Protein AF-A0A537WPT4-F1 (afdb_monomer_lite)

Structure (mmCIF, N/CA/C/O backbone):
data_AF-A0A537WPT4-F1
#
_entry.id   AF-A0A537WPT4-F1
#
loop_
_atom_site.group_PDB
_atom_site.id
_atom_site.type_symbol
_atom_site.label_atom_id
_atom_site.label_alt_id
_atom_site.label_comp_id
_atom_site.label_asym_id
_atom_site.label_entity_id
_atom_site.label_seq_id
_atom_site.pdbx_PDB_ins_code
_atom_site.Cartn_x
_atom_site.Cartn_y
_atom_site.Cartn_z
_atom_site.occupancy
_atom_site.B_iso_or_equiv
_atom_site.auth_seq_id
_atom_site.auth_comp_id
_ato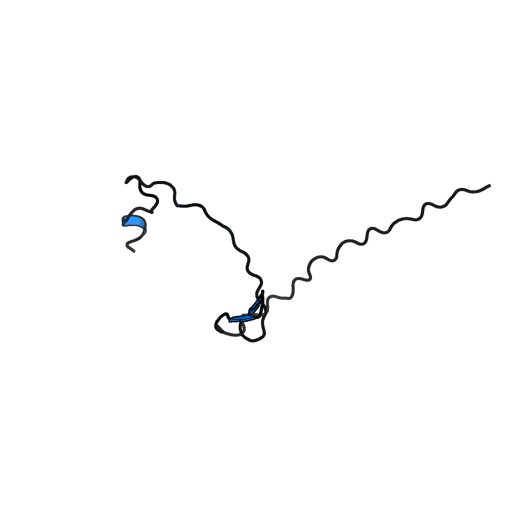m_site.auth_asym_id
_atom_site.auth_atom_id
_atom_site.pdbx_PDB_model_num
ATOM 1 N N . MET A 1 1 ? -15.599 65.119 7.342 1.00 38.53 1 MET A N 1
ATOM 2 C CA . MET A 1 1 ? -15.081 64.499 8.577 1.00 38.53 1 MET A CA 1
ATOM 3 C C . MET A 1 1 ? -15.243 62.986 8.488 1.00 38.53 1 MET A C 1
ATOM 5 O O . MET A 1 1 ? -16.358 62.543 8.279 1.00 38.53 1 MET A O 1
ATOM 9 N N . SER A 1 2 ? -14.119 62.285 8.666 1.00 43.38 2 SER A N 1
ATOM 10 C CA . SER A 1 2 ? -13.874 60.872 9.020 1.00 43.38 2 SER A CA 1
ATOM 11 C C . SER A 1 2 ? -14.400 59.709 8.165 1.00 43.38 2 SER A C 1
ATOM 13 O O . SER A 1 2 ? -15.579 59.590 7.861 1.00 43.38 2 SER A O 1
ATOM 15 N N . ALA A 1 3 ? -13.436 58.839 7.858 1.00 46.75 3 ALA A N 1
ATOM 16 C CA . ALA A 1 3 ? -13.459 57.614 7.077 1.00 46.75 3 ALA A CA 1
ATOM 17 C C . ALA A 1 3 ? -14.287 56.481 7.705 1.00 46.75 3 ALA A C 1
ATOM 19 O O . ALA A 1 3 ? -14.392 56.376 8.926 1.00 46.75 3 ALA A O 1
ATOM 20 N N . ILE A 1 4 ? -14.805 55.604 6.844 1.00 56.97 4 ILE A N 1
ATOM 21 C CA . ILE A 1 4 ? -15.240 54.259 7.224 1.00 56.97 4 ILE A CA 1
ATOM 22 C C . ILE A 1 4 ? -14.002 53.425 7.582 1.00 56.97 4 ILE A C 1
ATOM 24 O O . ILE A 1 4 ? -13.068 53.305 6.791 1.00 56.97 4 ILE A O 1
ATOM 28 N N . ASP A 1 5 ? -13.992 52.933 8.815 1.00 48.25 5 ASP A N 1
ATOM 29 C CA . ASP A 1 5 ? -12.945 52.109 9.409 1.00 48.25 5 ASP A CA 1
ATOM 30 C C . ASP A 1 5 ? -12.935 50.722 8.748 1.00 48.25 5 ASP A C 1
ATOM 32 O O . ASP A 1 5 ? -13.963 50.042 8.663 1.00 48.25 5 ASP A O 1
ATOM 36 N N . SER A 1 6 ? -11.774 50.338 8.218 1.00 46.56 6 SER A N 1
ATOM 37 C CA . SER A 1 6 ? -11.523 49.023 7.636 1.00 46.56 6 SER A CA 1
ATOM 38 C C . SER A 1 6 ? -11.563 47.967 8.736 1.00 46.56 6 SER A C 1
ATOM 40 O O . SER A 1 6 ? -10.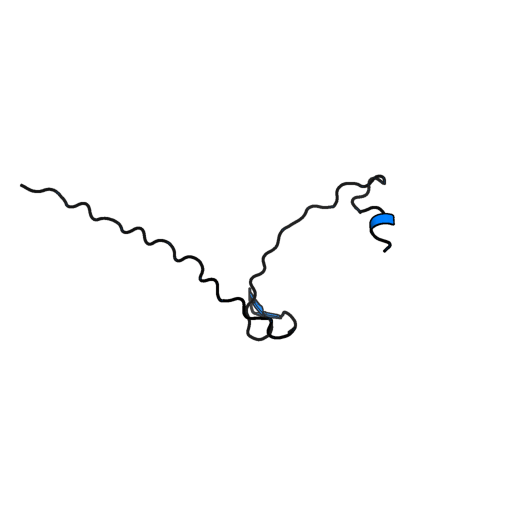552 47.695 9.383 1.00 46.56 6 SER A O 1
ATOM 42 N N . SER A 1 7 ? -12.715 47.320 8.910 1.00 54.69 7 SER A N 1
ATOM 43 C CA . SER A 1 7 ? -12.841 46.144 9.765 1.00 54.69 7 SER A CA 1
ATOM 44 C C . SER A 1 7 ? -11.929 45.028 9.243 1.00 54.69 7 SER A C 1
ATOM 46 O O . SER A 1 7 ? -12.225 44.366 8.245 1.00 54.69 7 SER A O 1
ATOM 48 N N . SER A 1 8 ? -10.794 44.857 9.916 1.00 48.88 8 SER A N 1
ATOM 49 C CA . SER A 1 8 ? -9.826 43.786 9.705 1.00 48.88 8 SER A CA 1
ATOM 50 C C . SER A 1 8 ? -10.498 42.433 9.936 1.00 48.88 8 SER A C 1
ATOM 52 O O . SER A 1 8 ? -10.879 42.097 11.059 1.00 48.88 8 SER A O 1
ATOM 54 N N . VAL A 1 9 ? -10.666 41.651 8.870 1.00 51.34 9 VAL A N 1
ATOM 55 C CA . VAL A 1 9 ? -11.045 40.242 8.986 1.00 51.34 9 VAL A CA 1
ATOM 56 C C . VAL A 1 9 ? -9.805 39.503 9.471 1.00 51.34 9 VAL A C 1
ATOM 58 O O . VAL A 1 9 ? -8.868 39.268 8.708 1.00 51.34 9 VAL A O 1
ATOM 61 N N . ALA A 1 10 ? -9.787 39.172 10.761 1.00 49.44 10 ALA A N 1
ATOM 62 C CA . ALA A 1 10 ? -8.809 38.254 11.312 1.00 49.44 10 ALA A CA 1
ATOM 63 C C . ALA A 1 10 ? -8.931 36.928 10.552 1.00 49.44 10 ALA A C 1
ATOM 65 O O . ALA A 1 10 ? -9.955 36.249 10.620 1.00 49.44 10 ALA A O 1
ATOM 66 N N . LEU A 1 11 ? -7.895 36.586 9.789 1.00 48.47 11 LEU A N 1
ATOM 67 C CA . LEU A 1 11 ? -7.746 35.266 9.200 1.00 48.47 11 LEU A CA 1
ATOM 68 C C . LEU A 1 11 ? -7.598 34.281 10.364 1.00 48.47 11 LEU A C 1
ATOM 70 O O . LEU A 1 11 ? -6.505 34.122 10.911 1.00 48.47 11 LEU A O 1
ATOM 74 N N . GLU A 1 12 ? -8.696 33.650 10.781 1.00 49.56 12 GLU A N 1
ATOM 75 C CA . GLU A 1 12 ? -8.624 32.462 11.622 1.00 49.56 12 GLU A CA 1
ATOM 76 C C . GLU A 1 12 ? -7.775 31.438 10.870 1.00 49.56 12 GLU A C 1
ATOM 78 O O . GLU A 1 12 ? -8.170 30.860 9.857 1.00 49.56 12 GLU A O 1
ATOM 83 N N . THR A 1 13 ? -6.541 31.284 11.339 1.00 55.66 13 THR A N 1
ATOM 84 C CA . THR A 1 13 ? -5.617 30.278 10.835 1.00 55.66 13 THR A CA 1
ATOM 85 C C . THR A 1 13 ? -6.252 28.929 11.166 1.00 55.66 13 THR A C 1
ATOM 87 O O . THR A 1 13 ? -6.508 28.684 12.349 1.00 55.66 13 THR A O 1
ATOM 90 N N . PRO A 1 14 ? -6.558 28.060 10.182 1.00 53.59 14 PRO A N 1
ATOM 91 C CA . PRO A 1 14 ? -7.148 26.767 10.482 1.00 53.59 14 PRO A CA 1
ATOM 92 C C . PRO A 1 14 ? -6.212 26.039 11.440 1.00 53.59 14 PRO A C 1
ATOM 94 O O . PRO A 1 14 ? -5.014 25.917 11.178 1.00 53.59 14 PRO A O 1
ATOM 97 N N . ALA A 1 15 ? -6.759 25.614 12.579 1.00 57.00 15 ALA A N 1
ATOM 98 C CA . ALA A 1 15 ? -6.006 24.895 13.588 1.00 57.00 15 ALA A CA 1
ATOM 99 C C . ALA A 1 15 ? -5.300 23.707 12.925 1.00 57.00 15 ALA A C 1
ATOM 101 O O . ALA A 1 15 ? -5.948 22.796 12.401 1.00 57.00 15 ALA A O 1
ATOM 102 N N . SER A 1 16 ? -3.966 23.737 12.932 1.00 57.59 16 SER A N 1
ATOM 103 C CA . SER A 1 16 ? -3.137 22.615 12.508 1.00 57.59 16 SER A CA 1
ATOM 104 C C . SER A 1 16 ? -3.643 21.344 13.196 1.00 57.59 16 SER A C 1
ATOM 106 O O . SER A 1 16 ? -3.947 21.396 14.395 1.00 57.59 16 SER A O 1
ATOM 108 N N . PRO A 1 17 ? -3.759 20.206 12.486 1.00 66.62 17 PRO A N 1
ATOM 109 C CA . PRO A 1 17 ? -4.250 18.978 13.088 1.00 66.62 17 PRO A CA 1
ATOM 110 C C . PRO A 1 17 ? -3.380 18.673 14.303 1.00 66.62 17 PRO A C 1
ATOM 112 O O . PRO A 1 17 ? -2.163 18.531 14.187 1.00 66.62 17 PRO A O 1
ATOM 115 N N . ARG A 1 18 ? -4.004 18.644 15.483 1.00 6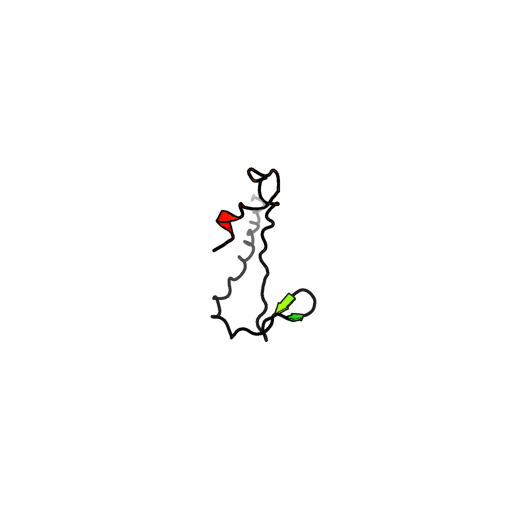5.75 18 ARG A N 1
ATOM 116 C CA . ARG A 1 18 ? -3.326 18.373 16.748 1.00 65.75 18 ARG A CA 1
ATOM 117 C C . ARG A 1 18 ? -2.704 16.983 16.641 1.00 65.75 18 ARG A C 1
ATOM 119 O O . ARG A 1 18 ? -3.414 15.982 16.720 1.00 65.75 18 ARG A O 1
ATOM 126 N N . VAL A 1 19 ? -1.395 16.927 16.405 1.00 63.12 19 VAL A N 1
ATOM 127 C CA . VAL A 1 19 ? -0.636 15.678 16.410 1.00 63.12 19 VAL A CA 1
ATOM 128 C C . VAL A 1 19 ? -0.621 15.220 17.861 1.00 63.12 19 VAL A C 1
ATOM 130 O O . VAL A 1 19 ? 0.065 15.801 18.700 1.00 63.12 19 VAL A O 1
ATOM 133 N N . LEU A 1 20 ? -1.478 14.252 18.184 1.00 66.12 20 LEU A N 1
ATOM 134 C CA . LEU A 1 20 ? -1.421 13.582 19.476 1.00 66.12 20 LEU A CA 1
ATOM 135 C C . LEU A 1 20 ? -0.037 12.928 19.597 1.00 66.12 20 LEU A C 1
ATOM 137 O O . LEU A 1 20 ? 0.455 12.403 18.594 1.00 66.12 20 LEU A O 1
ATOM 141 N N . PRO A 1 21 ? 0.602 12.985 20.779 1.00 61.81 21 PRO A N 1
ATOM 142 C CA . PRO A 1 21 ? 1.875 12.315 20.987 1.00 61.81 21 PRO A CA 1
ATOM 143 C C . PRO A 1 21 ? 1.726 10.840 20.620 1.00 61.81 21 PRO A C 1
ATOM 145 O O . PRO A 1 21 ? 0.710 10.217 20.946 1.00 61.81 21 PRO A O 1
ATOM 148 N N . ASP A 1 22 ? 2.733 10.330 19.914 1.00 62.34 22 ASP A N 1
ATOM 149 C CA . ASP A 1 22 ? 2.849 8.937 19.502 1.00 62.34 22 ASP A CA 1
ATOM 150 C C . ASP A 1 22 ? 2.789 8.061 20.757 1.00 62.34 22 ASP A C 1
ATOM 152 O O . ASP A 1 22 ? 3.753 7.931 21.513 1.00 62.34 22 ASP A O 1
ATOM 156 N N . SER A 1 23 ? 1.589 7.576 21.072 1.00 60.47 23 SER A N 1
ATOM 157 C CA . SER A 1 23 ? 1.393 6.670 22.190 1.00 60.47 23 SER A CA 1
ATOM 158 C C . SER A 1 23 ? 2.030 5.359 21.765 1.00 60.47 23 SER A C 1
ATOM 160 O O . SER A 1 23 ? 1.517 4.697 20.863 1.00 60.47 23 SER A O 1
ATOM 162 N N . ALA A 1 24 ? 3.167 5.037 22.391 1.00 56.41 24 ALA A N 1
ATOM 163 C CA . ALA A 1 24 ? 3.882 3.772 22.243 1.00 56.41 24 ALA A CA 1
ATOM 164 C C . ALA A 1 24 ? 2.891 2.596 22.150 1.00 56.41 24 ALA A C 1
ATOM 166 O O . ALA A 1 24 ? 1.852 2.638 22.817 1.00 56.41 24 ALA A O 1
ATOM 167 N N . PRO A 1 25 ? 3.172 1.565 21.333 1.00 56.28 25 PRO A N 1
ATOM 168 C CA . PRO A 1 25 ? 2.158 0.608 20.920 1.00 56.28 25 PRO A CA 1
ATOM 169 C C . PRO A 1 25 ? 1.593 -0.121 22.142 1.00 56.28 25 PRO A C 1
ATOM 171 O O . PRO A 1 25 ? 2.229 -1.009 22.709 1.00 56.28 25 PRO A O 1
ATOM 174 N N . ALA A 1 26 ? 0.374 0.257 22.543 1.00 56.94 26 ALA A N 1
ATOM 175 C CA . ALA A 1 26 ? -0.485 -0.612 23.328 1.00 56.94 26 ALA A CA 1
ATOM 176 C C . ALA A 1 26 ? -0.601 -1.908 22.519 1.00 56.94 26 ALA A C 1
ATOM 178 O O . ALA A 1 26 ? -0.933 -1.853 21.334 1.00 56.94 26 ALA A O 1
ATOM 179 N N . GLY A 1 27 ? -0.183 -3.017 23.134 1.00 57.62 27 GLY A N 1
ATOM 180 C CA . GLY A 1 27 ? 0.249 -4.237 22.455 1.00 57.62 27 GLY A CA 1
ATOM 181 C C . GLY A 1 27 ? -0.665 -4.725 21.335 1.00 57.62 27 GLY A C 1
ATOM 182 O O . GLY A 1 27 ? -1.857 -4.447 21.355 1.00 57.62 27 GLY A O 1
ATOM 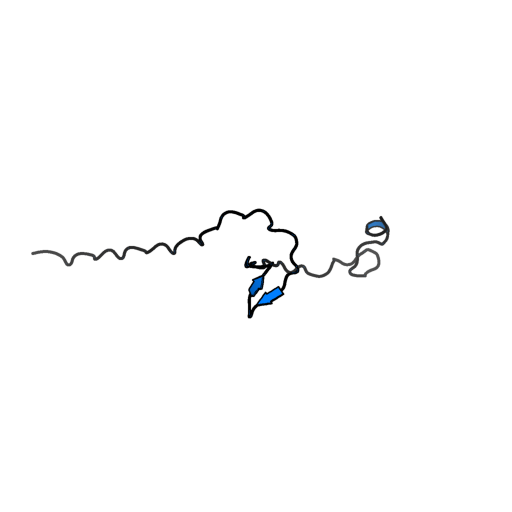183 N N . ASN A 1 28 ? -0.046 -5.461 20.404 1.00 63.22 28 ASN A N 1
ATOM 184 C CA . ASN A 1 28 ? -0.487 -6.068 19.135 1.00 63.22 28 ASN A CA 1
ATOM 185 C C . ASN A 1 28 ? -1.934 -6.608 19.062 1.00 63.22 28 ASN A C 1
ATOM 187 O O . ASN A 1 28 ? -2.165 -7.751 18.667 1.00 63.22 28 ASN A O 1
ATOM 191 N N . GLY A 1 29 ? -2.925 -5.808 19.432 1.00 73.06 29 GLY A N 1
ATOM 192 C CA . GLY A 1 29 ? -4.326 -6.137 19.294 1.00 73.06 29 GLY A CA 1
ATOM 193 C C . GLY A 1 29 ? -4.656 -6.260 17.818 1.00 73.06 29 GLY A C 1
ATOM 194 O O . GLY A 1 29 ? -4.206 -5.460 16.997 1.00 73.06 29 GLY A O 1
ATOM 195 N N . GLU A 1 30 ? -5.442 -7.275 17.484 1.00 89.56 30 GLU A N 1
ATOM 196 C CA . GLU A 1 30 ? -5.948 -7.446 16.131 1.00 89.56 30 GLU A CA 1
ATOM 197 C C . GLU A 1 30 ? -6.696 -6.178 15.694 1.00 89.56 30 GLU A C 1
ATOM 199 O O . GLU A 1 30 ? -7.544 -5.659 16.428 1.00 89.56 30 GLU A O 1
ATOM 204 N N . ILE A 1 31 ? -6.383 -5.678 14.497 1.00 93.06 31 ILE A N 1
ATOM 205 C CA . ILE A 1 31 ? -7.080 -4.526 13.931 1.00 93.06 31 ILE A CA 1
ATOM 206 C C . ILE A 1 31 ? -8.527 -4.925 13.636 1.00 93.06 31 ILE A C 1
ATOM 208 O O . ILE A 1 31 ? -8.796 -5.827 12.844 1.00 93.06 31 ILE A O 1
ATOM 212 N N . ARG A 1 32 ? -9.472 -4.220 14.257 1.00 94.31 32 ARG A N 1
ATOM 213 C CA . ARG A 1 32 ? -10.914 -4.385 14.043 1.00 94.31 32 ARG A CA 1
ATOM 214 C C . ARG A 1 32 ? -11.499 -3.153 13.363 1.00 94.31 32 ARG A C 1
ATOM 216 O O . ARG A 1 32 ? -11.061 -2.025 13.595 1.00 94.31 32 ARG A O 1
ATOM 223 N N . VAL A 1 33 ? -12.533 -3.369 12.556 1.00 95.44 33 VAL A N 1
ATOM 224 C CA . VAL A 1 33 ? -13.324 -2.292 11.952 1.00 95.44 33 VAL A CA 1
ATOM 225 C C . VAL A 1 33 ? -14.433 -1.877 12.918 1.00 95.44 33 VAL A C 1
ATOM 227 O O . VAL A 1 33 ? -15.191 -2.718 13.395 1.00 95.44 33 VAL A O 1
ATOM 230 N N . GLN A 1 34 ? -14.552 -0.575 13.176 1.00 94.25 34 GLN A N 1
ATOM 231 C CA . GLN A 1 34 ? -15.692 0.029 13.869 1.00 94.25 34 GLN A CA 1
ATOM 232 C C . GLN A 1 34 ? -16.262 1.148 12.991 1.00 94.25 34 GLN A C 1
ATOM 234 O O . GLN A 1 34 ? -15.721 2.257 12.913 1.00 94.25 34 GLN A O 1
ATOM 239 N N . GLY A 1 35 ? -17.339 0.839 12.265 1.00 93.75 35 GLY A N 1
ATOM 240 C CA . GLY A 1 35 ? -17.887 1.729 11.241 1.00 93.75 35 GLY A CA 1
ATOM 241 C C . GLY A 1 35 ? -16.867 1.991 10.129 1.00 93.75 35 GLY A C 1
ATOM 242 O O . GLY A 1 35 ? -16.494 1.076 9.406 1.00 93.75 35 GLY A O 1
ATOM 243 N N . LYS A 1 36 ? -16.402 3.241 10.003 1.00 92.88 36 LYS A N 1
ATOM 244 C CA . LYS A 1 36 ? -15.422 3.666 8.980 1.00 92.88 36 LYS A CA 1
ATOM 245 C C . LYS A 1 36 ? -13.981 3.791 9.486 1.00 92.88 36 LYS A C 1
ATOM 247 O O . LYS A 1 36 ? -13.136 4.350 8.792 1.00 92.88 36 LYS A O 1
ATOM 252 N N . PHE A 1 37 ? -13.714 3.365 10.718 1.00 94.69 37 PHE A N 1
ATOM 253 C CA . PHE A 1 37 ? -12.416 3.538 11.365 1.00 94.69 37 PHE A CA 1
ATOM 254 C C . PHE A 1 37 ? -11.833 2.197 11.812 1.00 94.69 37 PHE A C 1
ATOM 256 O O . PHE A 1 37 ? -12.569 1.253 12.102 1.00 94.69 37 PHE A O 1
ATOM 263 N N . PHE A 1 38 ? -10.504 2.145 11.893 1.00 94.88 38 PHE A N 1
ATOM 264 C CA . PHE A 1 38 ? -9.749 0.985 12.355 1.00 94.88 38 PHE A CA 1
ATOM 265 C C . PHE A 1 38 ? -9.306 1.186 13.797 1.00 94.88 38 PHE A C 1
ATOM 267 O O . PHE A 1 38 ? -8.861 2.279 14.158 1.00 94.88 38 PHE A O 1
ATOM 274 N N . PHE A 1 39 ? -9.409 0.135 14.603 1.00 93.94 39 PHE A N 1
ATOM 275 C CA . PHE A 1 39 ? -9.045 0.165 16.012 1.00 93.94 39 PHE A CA 1
ATOM 276 C C . PHE A 1 39 ? -8.191 -1.036 16.409 1.00 93.94 39 PHE A C 1
ATOM 278 O O . PHE A 1 39 ? -8.495 -2.160 16.014 1.00 93.94 39 PHE A O 1
ATOM 285 N N . ALA A 1 40 ? -7.183 -0.792 17.247 1.00 93.06 40 ALA A N 1
ATOM 286 C CA . ALA A 1 40 ? -6.543 -1.804 18.083 1.00 93.06 40 ALA A CA 1
ATOM 287 C C . ALA A 1 40 ? -6.961 -1.526 19.535 1.00 93.06 40 ALA A C 1
ATOM 289 O O . ALA A 1 40 ? -6.573 -0.514 20.126 1.00 93.06 40 ALA A O 1
ATOM 290 N N . GLY A 1 41 ? -7.839 -2.364 20.092 1.00 89.38 41 GLY A N 1
ATOM 291 C CA . GLY A 1 41 ? -8.498 -2.070 21.369 1.00 89.38 41 GLY A CA 1
ATOM 292 C C . GLY A 1 41 ? -9.311 -0.769 21.300 1.00 89.38 41 GLY A C 1
ATOM 293 O O . GLY A 1 41 ? -10.233 -0.648 20.494 1.00 89.38 41 GLY A O 1
ATOM 294 N N . ASN A 1 42 ? -8.954 0.214 22.129 1.00 89.38 42 ASN A N 1
ATOM 295 C CA . ASN A 1 42 ? -9.593 1.536 22.181 1.00 89.38 42 ASN A CA 1
ATOM 296 C C . ASN A 1 42 ? -8.837 2.609 21.378 1.00 89.38 42 ASN A C 1
ATOM 298 O O . ASN A 1 42 ? -9.270 3.762 21.328 1.00 89.38 42 ASN A O 1
ATOM 302 N N . THR A 1 43 ? -7.725 2.244 20.738 1.00 90.38 43 THR A N 1
ATOM 303 C CA . THR A 1 43 ? -6.894 3.172 19.971 1.00 90.38 43 THR A CA 1
ATOM 304 C C . THR A 1 43 ? -7.352 3.212 18.524 1.00 90.38 43 THR A C 1
ATOM 306 O O . THR A 1 43 ? -7.350 2.196 17.833 1.00 90.38 43 THR A O 1
ATOM 309 N N . LYS A 1 44 ? -7.733 4.402 18.053 1.00 92.81 44 LYS A N 1
ATOM 310 C CA . LYS A 1 44 ? -8.107 4.647 16.659 1.00 92.81 44 LYS A CA 1
ATOM 311 C C . LYS A 1 44 ? -6.866 4.848 15.791 1.00 92.81 44 LYS A C 1
ATOM 313 O O . LYS A 1 44 ? -6.046 5.713 16.086 1.00 92.81 44 LYS A O 1
ATOM 318 N N . HIS A 1 45 ? -6.800 4.150 14.663 1.00 92.00 45 HIS A N 1
ATOM 319 C CA . HIS A 1 45 ? -5.730 4.285 13.677 1.00 92.00 45 HIS A CA 1
ATOM 320 C C . HIS A 1 45 ? -6.204 5.011 12.414 1.00 92.00 45 HIS A C 1
ATOM 322 O O . HIS A 1 45 ? -7.296 4.765 11.893 1.00 92.00 45 HIS A O 1
ATOM 328 N N . PHE A 1 46 ? -5.349 5.896 11.900 1.00 91.12 46 PHE A N 1
ATOM 329 C CA . PHE A 1 46 ? -5.514 6.538 10.599 1.00 91.12 46 PHE A CA 1
ATOM 330 C C . PHE A 1 46 ? -4.606 5.846 9.586 1.00 91.12 46 PHE A C 1
ATOM 332 O O . PHE A 1 46 ? -3.384 5.888 9.716 1.00 91.12 46 PHE A O 1
ATOM 339 N N . VAL A 1 47 ? -5.204 5.217 8.577 1.00 90.31 47 VAL A N 1
ATOM 340 C CA . VAL A 1 47 ? -4.453 4.534 7.521 1.00 90.31 47 VAL A CA 1
ATOM 341 C C . VAL A 1 47 ? -3.911 5.570 6.541 1.00 90.31 47 VAL A C 1
ATOM 343 O O . VAL A 1 47 ? -4.666 6.374 5.996 1.00 90.31 47 VAL A O 1
ATOM 346 N N . LYS A 1 48 ? -2.599 5.539 6.312 1.00 91.31 48 LYS A N 1
ATOM 347 C CA . LYS A 1 48 ? -1.926 6.275 5.239 1.00 91.31 48 LYS A CA 1
ATOM 348 C C . LYS A 1 48 ? -1.410 5.243 4.247 1.00 91.31 48 LYS A C 1
ATOM 350 O O . LYS A 1 48 ? -0.578 4.419 4.610 1.00 91.31 48 LYS A O 1
ATOM 355 N N . GLY A 1 49 ? -1.942 5.261 3.031 1.00 88.62 49 GLY A N 1
ATOM 356 C CA . GLY A 1 49 ? -1.542 4.350 1.965 1.00 88.62 49 GLY A CA 1
ATOM 357 C C . GLY A 1 49 ? -0.904 5.111 0.814 1.00 88.62 49 GLY A C 1
ATOM 358 O O . GLY A 1 49 ? -1.344 6.208 0.475 1.00 88.62 49 GLY A O 1
ATOM 359 N N . VAL A 1 50 ? 0.110 4.508 0.203 1.00 93.31 50 VAL A N 1
ATOM 360 C CA . VAL A 1 50 ? 0.571 4.864 -1.141 1.00 93.31 50 VAL A CA 1
ATOM 361 C C . VAL A 1 50 ? 0.198 3.722 -2.074 1.00 93.31 50 VAL A C 1
ATOM 363 O O . VAL A 1 50 ? 0.241 2.558 -1.680 1.00 93.31 50 VAL A O 1
ATOM 366 N N . THR A 1 51 ? -0.194 4.049 -3.302 1.00 89.38 51 THR A N 1
ATOM 367 C CA . THR A 1 51 ? -0.358 3.035 -4.348 1.00 89.38 51 THR A CA 1
ATOM 368 C C . THR A 1 51 ? 0.936 2.976 -5.138 1.00 89.38 51 THR A C 1
ATOM 370 O O . THR A 1 51 ? 1.394 4.008 -5.625 1.00 89.38 51 THR A O 1
ATOM 373 N N . TYR A 1 52 ? 1.518 1.788 -5.260 1.00 84.69 52 TYR A N 1
ATOM 374 C CA . TYR A 1 52 ? 2.578 1.539 -6.227 1.00 84.69 52 TYR A CA 1
ATOM 375 C C . TYR A 1 52 ? 1.987 0.812 -7.439 1.00 84.69 52 TYR A C 1
ATOM 377 O O . TYR A 1 52 ? 1.041 0.033 -7.311 1.00 84.69 52 TYR A O 1
ATOM 385 N N . GLY A 1 53 ? 2.503 1.131 -8.625 1.00 86.12 53 GLY A N 1
ATOM 386 C CA . GLY A 1 53 ? 2.198 0.383 -9.844 1.00 86.12 53 GLY A CA 1
ATOM 387 C C . GLY A 1 53 ? 2.908 -0.975 -9.855 1.00 86.12 53 GLY A C 1
ATOM 388 O O . GLY A 1 53 ? 3.748 -1.226 -8.994 1.00 86.12 53 GLY A O 1
ATOM 389 N N . PRO A 1 54 ? 2.607 -1.856 -10.821 1.00 85.38 54 PRO A N 1
ATOM 390 C CA . PRO A 1 54 ? 3.311 -3.130 -10.954 1.00 85.38 54 PRO A CA 1
ATOM 391 C C . PRO A 1 54 ? 4.823 -2.924 -11.127 1.00 85.38 54 PRO A C 1
ATOM 393 O O . PRO A 1 54 ? 5.272 -1.853 -11.546 1.00 85.38 54 PRO A O 1
ATOM 396 N N . PHE A 1 55 ? 5.612 -3.964 -10.838 1.00 88.62 55 PHE A N 1
ATOM 397 C CA . PHE A 1 55 ? 7.040 -3.941 -11.146 1.00 88.62 55 PHE A CA 1
ATOM 398 C C . PHE A 1 55 ? 7.257 -3.683 -12.644 1.00 88.62 55 PHE A C 1
ATOM 400 O O . PHE A 1 55 ? 6.456 -4.095 -13.491 1.00 88.62 55 PHE A O 1
ATOM 407 N N . GLY A 1 56 ? 8.357 -3.005 -12.976 1.00 90.38 56 GLY A N 1
ATOM 408 C CA . GLY A 1 56 ? 8.823 -2.958 -14.359 1.00 90.38 56 GLY A CA 1
ATOM 409 C C . GLY A 1 56 ? 9.060 -4.379 -14.894 1.00 90.38 56 GLY A C 1
ATOM 410 O O . GLY A 1 56 ? 9.326 -5.284 -14.098 1.00 90.38 56 GLY A O 1
ATOM 411 N N . PRO A 1 57 ? 8.940 -4.605 -16.214 1.00 93.12 57 PRO A N 1
ATOM 412 C CA . PRO A 1 57 ? 9.228 -5.912 -16.786 1.00 93.12 57 PRO A CA 1
ATOM 413 C C . PRO A 1 57 ? 10.692 -6.293 -16.527 1.00 93.12 57 PRO A C 1
ATOM 415 O O . PRO A 1 57 ? 11.597 -5.495 -16.777 1.00 93.12 57 PRO A O 1
ATOM 418 N N . GLY A 1 58 ? 10.907 -7.510 -16.029 1.00 90.50 58 GLY A N 1
ATOM 419 C CA . GLY A 1 58 ? 12.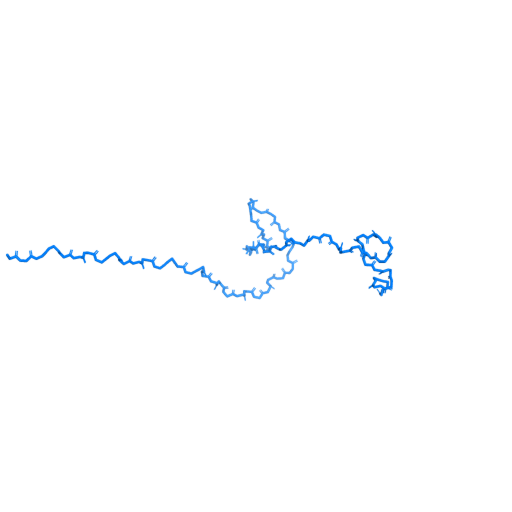230 -8.120 -15.916 1.00 90.50 58 GLY A CA 1
ATOM 420 C C . GLY A 1 58 ? 12.775 -8.563 -17.276 1.00 90.50 58 GLY A C 1
ATOM 421 O O . GLY A 1 58 ? 12.106 -8.435 -18.306 1.00 90.50 58 GLY A O 1
ATOM 422 N N . SER A 1 59 ? 13.976 -9.145 -17.289 1.00 93.06 59 SER A N 1
ATOM 423 C CA . SER A 1 59 ? 14.607 -9.649 -18.524 1.00 93.06 59 SER A CA 1
ATOM 424 C C . SER A 1 59 ? 13.770 -10.729 -19.231 1.00 93.06 59 SER A C 1
ATOM 426 O O . SER A 1 59 ? 13.804 -10.862 -20.453 1.00 93.06 59 SER A O 1
ATOM 428 N N . HIS A 1 60 ? 12.933 -11.430 -18.468 1.00 92.25 60 HIS A N 1
ATOM 429 C CA . HIS A 1 60 ? 11.981 -12.445 -18.916 1.00 92.25 60 HIS A CA 1
ATOM 430 C C . HIS A 1 60 ? 10.658 -11.871 -19.458 1.00 92.25 60 HIS A C 1
ATOM 432 O O . HIS A 1 60 ? 9.738 -12.624 -19.769 1.00 92.25 60 HIS A O 1
ATOM 438 N N . GLY A 1 61 ? 10.514 -10.543 -19.511 1.00 92.62 61 GLY A N 1
ATOM 439 C CA . GLY A 1 61 ? 9.309 -9.853 -19.985 1.00 92.62 61 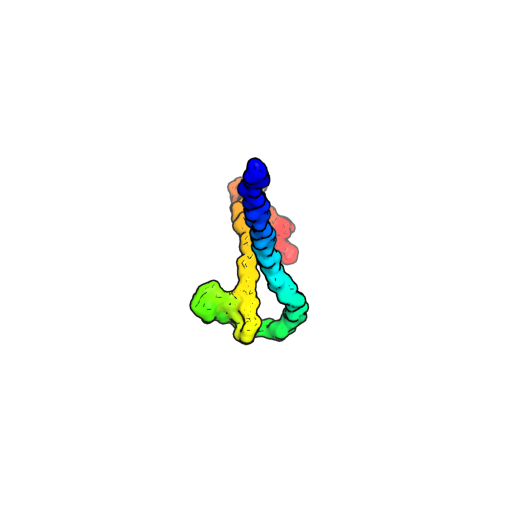GLY A CA 1
ATOM 440 C C . GLY A 1 61 ? 8.125 -9.847 -19.007 1.00 92.62 61 GLY A C 1
ATOM 441 O O . GLY A 1 61 ? 7.093 -9.250 -19.309 1.00 92.62 61 GLY A O 1
ATOM 442 N N . ALA A 1 62 ? 8.255 -10.475 -17.835 1.00 92.00 62 ALA A N 1
ATOM 443 C CA . ALA A 1 62 ? 7.224 -10.510 -16.797 1.00 92.00 62 ALA A CA 1
ATOM 444 C C . ALA A 1 62 ? 7.388 -9.370 -15.776 1.00 92.00 62 ALA A C 1
ATOM 446 O O . ALA A 1 62 ? 8.504 -8.948 -15.486 1.00 92.00 62 ALA A O 1
ATOM 447 N N . GLN A 1 63 ? 6.283 -8.904 -15.182 1.00 94.06 63 GLN A N 1
ATOM 448 C CA . GLN A 1 63 ? 6.267 -7.868 -14.131 1.00 94.06 63 GLN A CA 1
ATOM 449 C C . GLN A 1 63 ? 6.544 -8.447 -12.735 1.00 94.06 63 GLN A C 1
ATOM 451 O O . GLN A 1 63 ? 5.806 -8.203 -11.780 1.00 94.06 63 GLN A O 1
ATOM 456 N N . PHE A 1 64 ? 7.606 -9.238 -12.626 1.00 90.06 64 PHE A N 1
ATOM 457 C CA . PHE A 1 64 ? 8.105 -9.764 -11.363 1.00 90.06 64 PHE A CA 1
ATOM 458 C C . PHE A 1 64 ? 9.629 -9.613 -11.311 1.00 90.06 64 PHE A C 1
ATOM 460 O O . PHE A 1 64 ? 10.269 -9.612 -12.366 1.00 90.06 64 PHE A O 1
ATOM 467 N N . PRO A 1 65 ? 10.212 -9.475 -10.108 1.00 89.19 65 PRO A N 1
ATOM 468 C CA . PRO A 1 65 ? 11.659 -9.502 -9.935 1.00 89.19 65 PRO A CA 1
ATOM 469 C C . PRO A 1 65 ? 12.268 -10.823 -10.417 1.00 89.19 65 PRO A C 1
ATOM 471 O O . PRO A 1 65 ? 11.577 -11.840 -10.511 1.00 89.19 65 PRO A O 1
ATOM 474 N N . GLU A 1 66 ? 13.578 -10.818 -10.663 1.00 92.56 66 GLU A N 1
ATOM 475 C CA . GLU A 1 66 ? 14.299 -12.032 -11.042 1.00 92.56 66 GLU A CA 1
ATOM 476 C C . GLU A 1 66 ? 14.265 -13.077 -9.926 1.00 92.56 66 GLU A C 1
ATOM 478 O O . GLU A 1 66 ? 14.277 -12.734 -8.743 1.00 92.56 66 GLU A O 1
ATOM 483 N N . VAL A 1 67 ? 14.254 -14.365 -10.286 1.00 89.88 67 VAL A N 1
ATOM 484 C CA . VAL A 1 67 ? 14.203 -15.463 -9.299 1.00 89.88 67 VAL A CA 1
ATOM 485 C C . VAL A 1 67 ? 15.360 -15.351 -8.304 1.00 89.88 67 VAL A C 1
ATOM 487 O O . VAL A 1 67 ? 15.157 -15.493 -7.101 1.00 89.88 67 VAL A O 1
ATOM 490 N N . GLU A 1 68 ? 16.547 -14.993 -8.796 1.00 91.31 68 GLU A N 1
ATOM 491 C CA . GLU A 1 68 ? 17.742 -14.740 -7.984 1.00 91.31 68 GLU A CA 1
ATOM 492 C C . GLU A 1 68 ? 17.544 -13.613 -6.957 1.00 91.31 68 GLU A C 1
ATOM 494 O O . GLU A 1 68 ? 18.141 -13.646 -5.889 1.00 91.31 68 GLU A O 1
ATOM 499 N N . THR A 1 69 ? 16.679 -12.632 -7.242 1.00 88.94 69 THR A N 1
ATOM 500 C CA . THR A 1 69 ? 16.375 -11.524 -6.318 1.00 88.94 69 THR A CA 1
ATOM 501 C C . THR A 1 69 ? 15.495 -11.972 -5.145 1.00 88.94 69 THR A C 1
ATOM 503 O O . THR A 1 69 ? 15.565 -11.374 -4.074 1.00 88.94 69 THR A O 1
ATOM 506 N N . VAL A 1 70 ? 14.651 -12.996 -5.329 1.00 88.81 70 VAL A N 1
ATOM 507 C CA . VAL A 1 70 ? 13.631 -13.404 -4.339 1.00 88.81 70 VAL A CA 1
ATOM 508 C C . VAL A 1 70 ? 14.020 -14.667 -3.563 1.00 88.81 70 VAL A C 1
ATOM 510 O O . VAL A 1 70 ? 13.547 -14.852 -2.448 1.00 88.81 70 VAL A O 1
ATOM 513 N N . ALA A 1 71 ? 14.871 -15.536 -4.114 1.00 83.25 71 ALA A N 1
ATOM 514 C CA . ALA A 1 71 ? 15.154 -16.877 -3.582 1.00 83.25 71 ALA A CA 1
ATOM 515 C C . ALA A 1 71 ? 16.080 -16.941 -2.338 1.00 83.25 71 ALA A C 1
ATOM 517 O O . ALA A 1 71 ? 16.753 -17.954 -2.140 1.00 83.25 71 ALA A O 1
ATOM 518 N N . HIS A 1 72 ? 16.124 -15.888 -1.515 1.00 62.72 72 HIS A N 1
ATOM 519 C CA . HIS A 1 72 ? 16.931 -15.818 -0.287 1.00 62.72 72 HIS A CA 1
ATOM 520 C C . HIS A 1 72 ? 16.217 -16.356 0.957 1.00 62.72 72 HIS A C 1
ATOM 522 O O . HIS A 1 72 ? 14.996 -16.121 1.102 1.00 62.72 72 HIS A O 1
#

Radius of gyration: 25.96 Å; chains: 1; bounding box: 36×81×43 Å

Sequence (72 aa):
MSAIDSSSVALETPASPRVLPDSAPAGNGEIRVQGKFFFAGNTKHFVKGVTYGPFGPGSHGAQFPEVETVAH

Secondary structure (DSSP, 8-state):
--PPP-----------------------PPPEEETTEEEETTEEE-----PPPPPPP-TTSSSS--HHHH--

Foldseek 3Di:
DDDDDPPDDPPPDPPDPPPDPPDDDPDDADWDDDPPFTDRVPDTDDDDDDDDDFADQDPVRDSDDDPVVPVD

pLDDT: mean 76.44, std 18.12, range [38.53, 95.44]